Protein AF-A0A2D6LHR0-F1 (afdb_monomer_lite)

Secondary structure (DSSP, 8-state):
----EEEETTT--EE--SSGGG--SB-TTT--BT-EEEEPPHHHHHHHHHHHHHHHHHTT-

Foldseek 3Di:
DDQFKKAFQPPRDIDGDPDPVPDDQADPPPRHGPRIDTDDDPVNVVVVVVVVVVVVVVVVD

Radius of gyration: 16.55 Å; chains: 1; bounding box: 23×36×44 Å

Sequence (61 aa):
MESQGYQCNNCKYRFSPKSAEKVPKNCPYCNKPETLEQVKSAQDYLEEVSSDVQEREERQN

pLDDT: mean 77.81, std 14.06, range [49.84, 94.19]

Structure (mmCIF, N/CA/C/O backbone):
data_AF-A0A2D6LHR0-F1
#
_entry.id   AF-A0A2D6LHR0-F1
#
loop_
_atom_site.group_PDB
_atom_site.id
_atom_site.type_symbol
_atom_site.label_atom_id
_atom_site.label_alt_id
_atom_site.label_comp_id
_atom_site.label_asym_id
_atom_site.label_entity_id
_atom_site.label_seq_id
_atom_site.pdbx_PDB_ins_code
_atom_site.Cartn_x
_atom_site.Cartn_y
_atom_site.Cartn_z
_atom_site.occupancy
_atom_site.B_iso_or_equiv
_atom_site.auth_seq_id
_atom_site.auth_comp_id
_atom_site.auth_asym_id
_atom_site.auth_atom_id
_atom_site.pdbx_PDB_model_num
ATOM 1 N N . MET A 1 1 ? 15.088 1.591 10.339 1.00 49.84 1 MET A N 1
ATOM 2 C CA . MET A 1 1 ? 14.224 2.141 9.275 1.00 49.84 1 MET A CA 1
ATOM 3 C C . MET A 1 1 ? 13.065 1.187 9.104 1.00 49.84 1 MET A C 1
ATOM 5 O O . MET A 1 1 ? 13.229 0.140 8.487 1.00 49.84 1 MET A O 1
ATOM 9 N N . GLU A 1 2 ? 11.943 1.485 9.748 1.00 56.03 2 GLU A N 1
ATOM 10 C CA . GLU A 1 2 ? 10.730 0.686 9.598 1.00 56.03 2 GLU A CA 1
ATOM 11 C C . GLU A 1 2 ? 10.189 0.866 8.180 1.00 56.03 2 GLU A C 1
ATOM 13 O O . GLU A 1 2 ? 10.152 1.967 7.632 1.00 56.03 2 GLU A O 1
ATOM 18 N N . SER A 1 3 ? 9.875 -0.249 7.529 1.00 61.19 3 SER A N 1
ATOM 19 C CA . SER A 1 3 ? 9.371 -0.250 6.162 1.00 61.19 3 SER A CA 1
ATOM 20 C C . SER A 1 3 ? 7.919 0.220 6.185 1.00 61.19 3 SER A C 1
ATOM 22 O O . SER A 1 3 ? 7.043 -0.545 6.584 1.00 61.19 3 SER A O 1
ATOM 24 N N . GLN A 1 4 ? 7.658 1.464 5.774 1.00 72.31 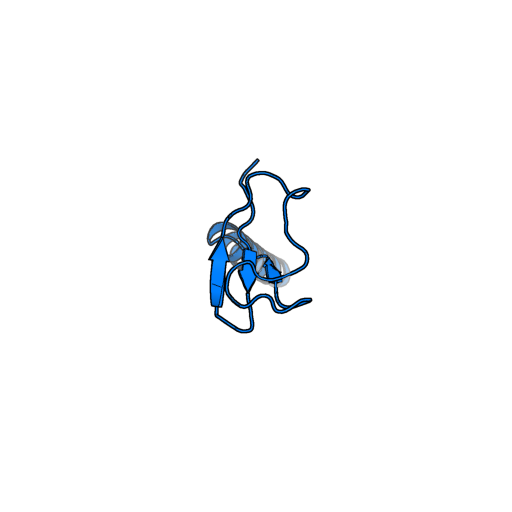4 GLN A N 1
ATOM 25 C CA . GLN A 1 4 ? 6.292 1.971 5.619 1.00 72.31 4 GLN A CA 1
ATOM 26 C C . GLN A 1 4 ? 5.500 1.037 4.689 1.00 72.31 4 GLN A C 1
ATOM 28 O O . GLN A 1 4 ? 5.945 0.704 3.585 1.00 72.31 4 GLN A O 1
ATOM 33 N N . GLY A 1 5 ? 4.350 0.558 5.167 1.00 86.62 5 GLY A N 1
ATOM 34 C CA . GLY A 1 5 ? 3.468 -0.315 4.398 1.00 86.62 5 GLY A CA 1
ATOM 35 C C . GLY A 1 5 ? 2.761 0.459 3.289 1.00 86.62 5 GLY A C 1
ATOM 36 O O . GLY A 1 5 ? 2.496 1.647 3.428 1.00 86.62 5 GLY A O 1
ATOM 37 N N . TYR A 1 6 ? 2.425 -0.214 2.193 1.00 90.56 6 TYR A N 1
ATOM 38 C CA . TYR A 1 6 ? 1.624 0.335 1.101 1.00 90.56 6 TYR A CA 1
ATOM 39 C C . TYR A 1 6 ? 0.342 -0.480 0.926 1.00 90.56 6 TYR A C 1
ATOM 41 O O . TYR A 1 6 ? 0.335 -1.703 1.090 1.00 90.56 6 TYR A O 1
ATOM 49 N N . GLN A 1 7 ? -0.747 0.191 0.562 1.00 92.12 7 GLN A N 1
ATOM 50 C CA . GLN A 1 7 ? -2.045 -0.408 0.282 1.00 92.12 7 GLN A CA 1
ATOM 51 C C . GLN A 1 7 ? -2.577 0.071 -1.065 1.00 92.12 7 GLN A C 1
ATOM 53 O O . GLN A 1 7 ? -2.586 1.259 -1.361 1.00 92.12 7 GLN A O 1
ATOM 58 N N . CYS A 1 8 ? -3.099 -0.854 -1.866 1.00 93.69 8 CYS A N 1
ATOM 59 C CA . CYS A 1 8 ? -3.872 -0.503 -3.048 1.00 93.69 8 CYS A CA 1
ATOM 60 C C . CYS A 1 8 ? -5.294 -0.074 -2.672 1.00 93.69 8 CYS A C 1
ATOM 62 O O . CYS A 1 8 ? -6.038 -0.848 -2.077 1.00 93.69 8 CYS A O 1
ATOM 64 N N . ASN A 1 9 ? -5.740 1.102 -3.096 1.00 93.88 9 ASN A N 1
ATOM 65 C CA . ASN A 1 9 ? -7.095 1.575 -2.842 1.00 93.88 9 ASN A CA 1
ATOM 66 C C . ASN A 1 9 ? -8.188 0.879 -3.643 1.00 93.88 9 ASN A C 1
ATOM 68 O O . ASN A 1 9 ? -9.329 0.853 -3.180 1.00 93.88 9 ASN A O 1
ATOM 72 N N . ASN A 1 10 ? -7.840 0.282 -4.783 1.00 94.06 10 ASN A N 1
ATOM 73 C CA . ASN A 1 10 ? -8.783 -0.424 -5.645 1.00 94.06 10 ASN A CA 1
ATOM 74 C C . ASN A 1 10 ? -9.065 -1.857 -5.166 1.00 94.06 10 ASN A C 1
ATOM 76 O O . ASN A 1 10 ? -10.222 -2.236 -5.049 1.00 94.06 10 ASN A O 1
ATOM 80 N N . CYS A 1 11 ? -8.030 -2.660 -4.886 1.00 93.94 11 CYS A N 1
ATOM 81 C CA . CYS A 1 11 ? -8.198 -4.061 -4.462 1.00 93.94 11 CYS A CA 1
ATOM 82 C C . CYS A 1 11 ? -7.903 -4.314 -2.976 1.00 93.94 11 CYS A C 1
ATOM 84 O O . CYS A 1 11 ? -7.995 -5.452 -2.529 1.00 93.94 11 CYS A O 1
ATOM 86 N N . LYS A 1 12 ? -7.507 -3.282 -2.219 1.00 93.00 12 LYS A N 1
ATOM 87 C CA . LYS A 1 12 ? -7.151 -3.353 -0.788 1.00 93.00 12 LYS A CA 1
ATOM 88 C C . LYS A 1 12 ? -5.961 -4.260 -0.450 1.00 93.00 12 LYS A C 1
ATOM 90 O O . LYS A 1 12 ? -5.689 -4.495 0.723 1.00 93.00 12 LYS A O 1
ATOM 95 N N . TYR A 1 13 ? -5.197 -4.705 -1.451 1.00 91.81 13 TYR A N 1
ATOM 96 C CA . TYR A 1 13 ? -3.962 -5.464 -1.244 1.00 91.81 13 TYR A CA 1
ATOM 97 C C . TYR A 1 13 ? -2.916 -4.628 -0.491 1.00 91.81 13 TYR A C 1
ATOM 99 O O . TYR A 1 13 ? -2.645 -3.493 -0.890 1.00 91.81 13 TYR A O 1
ATOM 107 N N 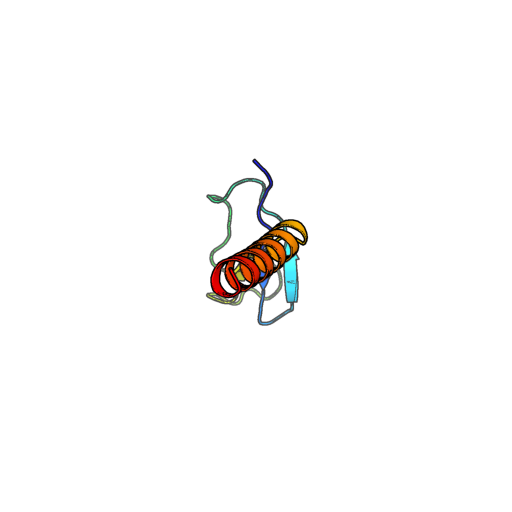. ARG A 1 14 ? -2.324 -5.198 0.566 1.00 90.12 14 ARG A N 1
ATOM 108 C CA . ARG A 1 14 ? -1.299 -4.571 1.414 1.00 90.12 14 ARG A CA 1
ATOM 109 C C . ARG A 1 14 ? 0.042 -5.277 1.256 1.00 90.12 14 ARG A C 1
ATOM 111 O O . ARG A 1 14 ? 0.088 -6.504 1.248 1.00 90.12 14 ARG A O 1
ATOM 118 N N . PHE A 1 15 ? 1.126 -4.514 1.174 1.00 88.94 15 PHE A N 1
ATOM 119 C CA . PHE A 1 15 ? 2.487 -5.046 1.143 1.00 88.94 15 PHE A CA 1
ATOM 120 C C . PHE A 1 15 ? 3.479 -4.049 1.742 1.00 88.94 15 PHE A C 1
ATOM 122 O O . PHE A 1 15 ? 3.259 -2.843 1.698 1.00 88.94 15 PHE A O 1
ATOM 129 N N . SER A 1 16 ? 4.595 -4.554 2.262 1.00 87.56 16 SER A N 1
ATOM 130 C CA . SER A 1 16 ? 5.662 -3.730 2.836 1.00 87.56 16 SER A CA 1
ATOM 131 C C . SER A 1 16 ? 6.933 -3.895 2.002 1.00 87.56 16 SER A C 1
ATOM 133 O O . SER A 1 16 ? 7.599 -4.931 2.095 1.00 87.56 16 SER A O 1
ATOM 135 N N . PRO A 1 17 ? 7.269 -2.930 1.130 1.00 83.00 17 PRO A N 1
ATOM 136 C CA . PRO A 1 17 ? 8.485 -2.993 0.337 1.00 83.00 17 PRO A CA 1
ATOM 137 C C . PRO A 1 17 ? 9.707 -2.814 1.242 1.00 83.00 17 PRO A C 1
ATOM 139 O O . PRO A 1 17 ? 9.734 -1.949 2.109 1.00 83.00 17 PRO 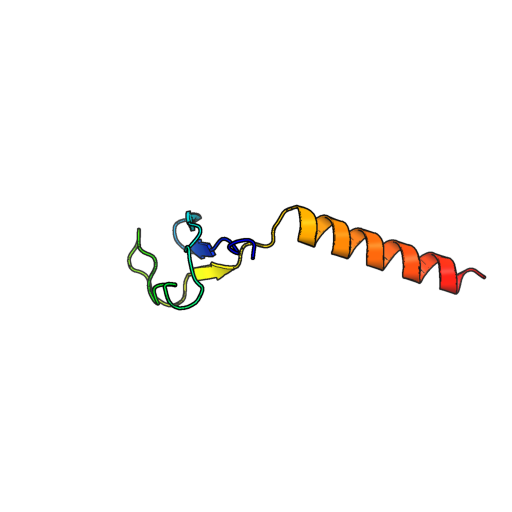A O 1
ATOM 142 N N . LYS A 1 18 ? 10.76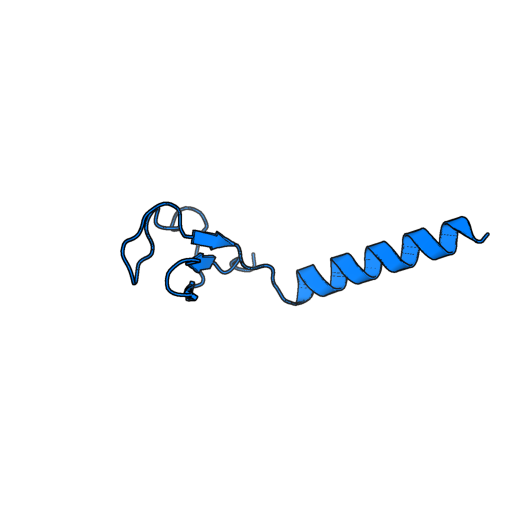0 -3.608 1.010 1.00 79.31 18 LYS A N 1
ATOM 143 C CA . LYS A 1 18 ? 12.009 -3.537 1.797 1.00 79.31 18 LYS A CA 1
ATOM 144 C C . LYS A 1 18 ? 12.757 -2.203 1.640 1.00 79.31 18 LYS A C 1
ATOM 146 O O . LYS A 1 18 ? 13.655 -1.911 2.424 1.00 79.31 18 LYS A O 1
ATOM 151 N N . SER A 1 19 ? 12.444 -1.429 0.600 1.00 75.75 19 SER A N 1
ATOM 152 C CA . SER A 1 19 ? 13.075 -0.143 0.281 1.00 75.75 19 SER A CA 1
ATOM 153 C C . SER A 1 19 ? 12.102 0.719 -0.528 1.00 75.75 19 SER A C 1
ATOM 155 O O . SER A 1 19 ? 11.392 0.184 -1.383 1.00 75.75 19 SER A O 1
ATOM 157 N N . ALA A 1 20 ? 12.094 2.036 -0.300 1.00 71.81 20 ALA A N 1
ATOM 158 C CA . ALA A 1 20 ? 11.206 2.977 -0.994 1.00 71.81 20 ALA A CA 1
ATOM 159 C C . ALA A 1 20 ? 11.420 2.994 -2.522 1.00 71.81 20 ALA A C 1
ATOM 161 O O . ALA A 1 20 ? 10.467 3.112 -3.284 1.00 71.81 20 ALA A O 1
ATOM 162 N N . GLU A 1 21 ? 12.649 2.761 -2.986 1.00 74.88 21 GLU A N 1
ATOM 163 C CA . GLU A 1 21 ? 12.992 2.671 -4.415 1.00 74.88 21 GLU A CA 1
ATOM 164 C C . GLU A 1 21 ? 12.362 1.458 -5.125 1.00 74.88 21 GLU A C 1
ATOM 166 O O . GLU A 1 21 ? 12.335 1.392 -6.351 1.00 74.88 21 GLU A O 1
ATOM 171 N N . LYS A 1 22 ? 11.850 0.481 -4.363 1.00 78.44 22 LYS A N 1
ATOM 172 C CA . LYS A 1 22 ? 11.230 -0.746 -4.888 1.00 78.44 22 LYS A CA 1
ATOM 173 C C . LYS A 1 22 ? 9.705 -0.702 -4.886 1.00 78.44 22 LYS A C 1
ATOM 175 O O . LYS A 1 22 ? 9.075 -1.738 -5.100 1.00 78.44 22 LYS A O 1
ATOM 180 N N . VAL A 1 23 ? 9.100 0.455 -4.625 1.00 84.38 23 VAL A N 1
ATOM 181 C CA . VAL A 1 23 ? 7.646 0.609 -4.705 1.00 84.38 23 VAL A CA 1
ATOM 182 C C . VAL A 1 23 ? 7.244 0.576 -6.186 1.00 84.38 23 VAL A C 1
ATOM 184 O O . VAL A 1 23 ? 7.670 1.440 -6.955 1.00 84.38 23 VAL A O 1
ATOM 187 N N 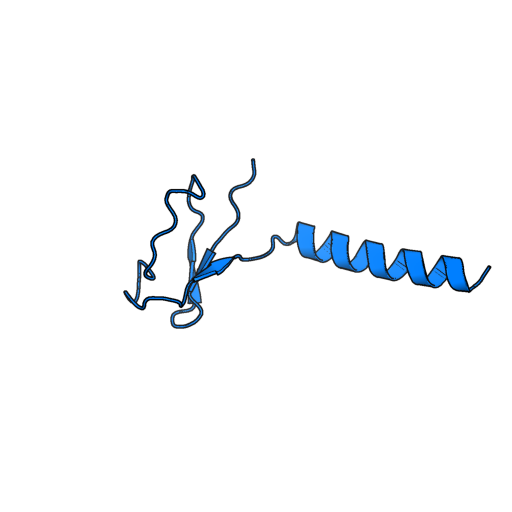. PRO A 1 24 ? 6.456 -0.418 -6.632 1.00 86.88 24 PRO A N 1
ATOM 188 C CA . PRO A 1 24 ? 6.006 -0.466 -8.016 1.00 86.88 24 PRO A CA 1
ATOM 189 C C . PRO A 1 24 ? 5.041 0.694 -8.299 1.00 86.88 24 PRO A C 1
ATOM 191 O O . PRO A 1 24 ? 4.276 1.093 -7.429 1.00 86.88 24 PRO A O 1
ATOM 194 N N . LYS A 1 25 ? 5.026 1.211 -9.535 1.00 88.31 25 LYS A N 1
ATOM 195 C CA . LYS A 1 25 ? 4.047 2.237 -9.963 1.00 88.31 25 LYS A CA 1
ATOM 196 C C . LYS A 1 25 ? 2.614 1.693 -10.037 1.00 88.31 25 LYS A C 1
ATOM 198 O O . LYS A 1 25 ? 1.645 2.446 -9.949 1.00 88.31 25 LYS A O 1
ATOM 203 N N . ASN A 1 26 ? 2.495 0.377 -10.196 1.00 91.88 26 ASN A N 1
ATOM 204 C CA . ASN A 1 26 ? 1.239 -0.335 -10.369 1.00 91.88 26 ASN A CA 1
ATOM 205 C C . ASN A 1 26 ? 1.024 -1.289 -9.200 1.00 91.88 26 ASN A C 1
ATOM 207 O O . ASN A 1 26 ? 1.974 -1.872 -8.672 1.00 91.88 26 ASN A O 1
ATOM 211 N N . CYS A 1 27 ? -0.236 -1.504 -8.827 1.00 92.25 27 CYS A N 1
ATOM 212 C CA . CYS A 1 27 ? -0.563 -2.510 -7.829 1.00 92.25 27 CYS A CA 1
ATOM 213 C C . CYS A 1 27 ? -0.105 -3.906 -8.300 1.00 92.25 27 CYS A C 1
ATOM 215 O O . CYS A 1 27 ? -0.564 -4.355 -9.348 1.00 92.25 27 CYS A O 1
ATOM 217 N N . PRO A 1 28 ? 0.702 -4.649 -7.524 1.00 91.19 28 PRO A N 1
ATOM 218 C CA . PRO A 1 28 ? 1.191 -5.970 -7.932 1.00 91.19 28 PRO A CA 1
ATOM 219 C C . PRO A 1 28 ? 0.086 -7.035 -8.034 1.00 91.19 28 PRO A C 1
ATOM 221 O O . PRO A 1 28 ? 0.307 -8.088 -8.617 1.00 91.19 28 PRO A O 1
ATOM 224 N N . TYR A 1 29 ? -1.099 -6.771 -7.472 1.00 93.44 29 TYR A N 1
ATOM 225 C CA . TYR A 1 29 ? -2.226 -7.702 -7.479 1.00 93.44 29 TYR A CA 1
ATOM 226 C C . TYR A 1 29 ? -3.236 -7.413 -8.598 1.00 93.44 29 TYR A C 1
ATOM 228 O O . TYR A 1 29 ? -3.596 -8.305 -9.355 1.00 93.44 29 TYR A O 1
ATOM 236 N N . CYS A 1 30 ? -3.701 -6.163 -8.718 1.00 94.19 30 CYS A N 1
ATOM 237 C CA . CYS A 1 30 ? -4.719 -5.785 -9.711 1.00 94.19 30 CYS A CA 1
ATOM 238 C C . CYS A 1 30 ? -4.162 -5.030 -10.927 1.00 94.19 30 CYS A C 1
ATOM 240 O O . CYS A 1 30 ? -4.930 -4.621 -11.793 1.00 94.19 30 CYS A O 1
ATOM 242 N N . ASN A 1 31 ? -2.845 -4.807 -10.968 1.00 93.50 31 ASN A N 1
ATOM 243 C CA . ASN A 1 31 ? -2.100 -4.102 -12.014 1.00 93.50 31 ASN A CA 1
ATOM 244 C C . ASN A 1 31 ? -2.584 -2.675 -12.335 1.00 93.50 31 ASN A C 1
ATOM 246 O O . ASN A 1 31 ? -2.169 -2.082 -13.331 1.00 93.50 31 ASN A O 1
ATOM 250 N N . LYS A 1 32 ? -3.438 -2.090 -11.483 1.00 92.31 32 LYS A N 1
ATOM 251 C CA . LYS A 1 32 ? -3.902 -0.714 -11.661 1.00 92.31 32 LYS A CA 1
ATOM 252 C C . LYS A 1 32 ? -2.806 0.286 -11.266 1.00 92.31 32 LYS A C 1
ATOM 254 O O . LYS A 1 32 ? -2.285 0.178 -10.147 1.00 92.31 32 LYS A O 1
ATOM 259 N N . PRO A 1 33 ? -2.464 1.246 -12.141 1.00 93.00 33 PRO A N 1
ATOM 260 C CA . PRO A 1 33 ? -1.568 2.348 -11.802 1.00 93.00 33 PRO A CA 1
ATOM 261 C C . PRO A 1 33 ? -2.251 3.312 -10.826 1.00 93.00 33 PRO A C 1
ATOM 263 O O . PRO A 1 33 ? -3.472 3.281 -10.696 1.00 93.00 33 PRO A O 1
ATOM 266 N N . GLU A 1 34 ? -1.467 4.135 -10.126 1.00 89.56 34 GLU A N 1
ATOM 267 C CA . GLU A 1 34 ? -1.974 5.262 -9.310 1.00 89.56 34 GLU A CA 1
ATOM 268 C C . GLU A 1 34 ? -2.986 4.862 -8.221 1.00 89.56 34 GLU A C 1
ATOM 270 O O . GLU A 1 34 ? -3.833 5.642 -7.801 1.00 89.56 34 GLU A O 1
ATOM 275 N N . THR A 1 35 ? -2.909 3.618 -7.745 1.00 93.25 35 THR A N 1
ATOM 276 C CA . THR A 1 35 ? -3.799 3.111 -6.690 1.00 93.25 35 THR A CA 1
ATOM 277 C C . THR A 1 35 ? -3.092 2.860 -5.367 1.00 93.25 35 THR A C 1
ATOM 279 O O . THR A 1 35 ? -3.753 2.455 -4.419 1.00 93.25 35 THR A O 1
ATOM 282 N N . LEU A 1 36 ? -1.771 3.018 -5.293 1.00 91.56 36 LEU A N 1
ATOM 283 C CA . LEU A 1 36 ? -0.980 2.669 -4.116 1.00 91.56 36 LEU A CA 1
ATOM 284 C C . LEU A 1 36 ? -0.827 3.863 -3.175 1.00 91.56 36 LEU A C 1
ATOM 286 O O . LEU A 1 36 ? -0.337 4.908 -3.585 1.00 91.56 36 LEU A O 1
ATOM 290 N N . GLU A 1 37 ? -1.182 3.669 -1.909 1.00 91.31 37 GLU A N 1
ATOM 291 C CA . GLU A 1 37 ? -1.060 4.662 -0.841 1.00 91.31 37 GLU A CA 1
ATOM 292 C C . GLU A 1 37 ? -0.230 4.125 0.320 1.00 91.31 37 GLU A C 1
ATOM 294 O O . GLU A 1 37 ? -0.249 2.923 0.595 1.00 91.31 37 GLU A O 1
ATOM 299 N N . GLN A 1 38 ? 0.484 5.009 1.016 1.00 89.12 38 GLN A N 1
ATOM 300 C CA . GLN A 1 38 ? 1.185 4.648 2.245 1.00 89.12 38 GLN A CA 1
ATOM 301 C C . GLN A 1 38 ? 0.188 4.429 3.380 1.00 89.12 38 GLN A C 1
ATOM 303 O O . GLN A 1 38 ? -0.708 5.235 3.622 1.00 89.12 38 GLN A O 1
ATOM 308 N N . VAL A 1 39 ? 0.368 3.326 4.092 1.00 86.88 39 VAL A N 1
ATOM 309 C CA . VAL A 1 39 ? -0.394 3.000 5.290 1.00 86.88 39 VAL A CA 1
ATOM 310 C C . VAL A 1 39 ? 0.379 3.549 6.477 1.00 86.88 39 VAL A C 1
ATOM 312 O O . VAL A 1 39 ? 1.502 3.111 6.733 1.00 86.88 39 VAL A O 1
ATOM 315 N N . LYS A 1 40 ? -0.234 4.491 7.199 1.00 78.12 40 LYS A N 1
ATOM 316 C CA . LYS A 1 40 ? 0.278 4.953 8.491 1.00 78.12 40 LYS A CA 1
ATOM 317 C C . LYS A 1 40 ? 0.360 3.774 9.455 1.00 78.12 40 LYS A C 1
ATOM 319 O O . LYS A 1 40 ? -0.538 2.924 9.485 1.00 78.12 40 LYS A O 1
ATOM 324 N N . SER A 1 41 ? 1.442 3.697 10.217 1.00 73.94 41 SER A N 1
ATOM 325 C CA . SER A 1 41 ? 1.562 2.677 11.249 1.00 73.94 41 SER A CA 1
ATOM 326 C C . SER A 1 41 ? 0.604 2.992 12.404 1.00 73.94 41 SER A C 1
ATOM 328 O O . SER A 1 41 ? 0.167 4.127 12.577 1.00 73.94 41 SER A O 1
ATOM 330 N N . ALA A 1 42 ? 0.256 1.990 13.216 1.00 69.94 42 ALA A N 1
ATOM 331 C CA . ALA A 1 42 ? -0.561 2.220 14.412 1.00 69.94 42 ALA A CA 1
ATOM 332 C C . ALA A 1 42 ? 0.091 3.229 15.380 1.00 69.94 42 ALA A C 1
ATOM 334 O O . ALA A 1 42 ? -0.616 3.905 16.117 1.00 69.94 42 ALA A O 1
ATOM 335 N N . GLN A 1 43 ? 1.423 3.333 15.354 1.00 68.12 43 GLN A N 1
ATOM 336 C CA . GLN A 1 43 ? 2.198 4.274 16.161 1.00 68.12 43 GLN A CA 1
ATOM 337 C C . GLN A 1 43 ? 2.019 5.713 15.662 1.00 68.12 43 GLN A C 1
ATOM 339 O O . GLN A 1 43 ? 1.710 6.571 16.483 1.00 68.12 43 GLN A O 1
ATOM 344 N N . ASP A 1 44 ? 2.045 5.946 14.342 1.00 67.50 44 ASP A N 1
ATOM 345 C CA . ASP A 1 44 ? 1.749 7.267 13.755 1.00 67.50 44 ASP A CA 1
ATOM 346 C C . ASP A 1 44 ? 0.372 7.794 14.211 1.00 67.50 44 ASP A C 1
ATOM 348 O O . ASP A 1 44 ? 0.211 8.971 14.520 1.00 67.50 44 ASP A O 1
ATOM 352 N N . TYR A 1 45 ? -0.638 6.918 14.304 1.00 69.88 45 TYR A N 1
ATOM 353 C CA . TYR A 1 45 ? -1.968 7.317 14.784 1.00 69.88 45 TYR A CA 1
ATOM 354 C C . TYR A 1 45 ? -1.978 7.723 16.267 1.00 69.88 45 TYR A C 1
ATOM 356 O O . TYR A 1 45 ? -2.761 8.586 16.656 1.00 69.88 45 TYR A O 1
ATOM 364 N N . LEU A 1 46 ? -1.144 7.103 17.107 1.00 70.31 46 LEU A N 1
ATOM 365 C CA . LEU A 1 46 ? -1.070 7.421 18.537 1.00 70.31 46 LEU A CA 1
ATOM 366 C C . LEU A 1 46 ? -0.334 8.744 18.790 1.00 70.31 46 LEU A C 1
ATOM 368 O O . LEU A 1 46 ? -0.709 9.491 19.697 1.00 70.31 46 LEU A O 1
ATOM 372 N N . GLU A 1 47 ? 0.679 9.052 17.982 1.00 68.88 47 GLU A N 1
ATOM 373 C CA . GLU A 1 47 ? 1.414 10.319 18.053 1.00 68.88 47 GLU A CA 1
ATOM 374 C C . GLU A 1 47 ? 0.539 11.510 17.634 1.00 68.88 47 GLU A C 1
ATOM 376 O O . GLU A 1 47 ? 0.546 12.542 18.310 1.00 68.88 47 GLU A O 1
ATOM 381 N N . GLU A 1 48 ? -0.294 11.360 16.598 1.00 61.38 48 GLU A N 1
ATOM 382 C CA . GLU A 1 48 ? -1.246 12.408 16.190 1.00 61.38 48 GLU A CA 1
ATOM 383 C C . GLU A 1 48 ? -2.241 12.744 17.311 1.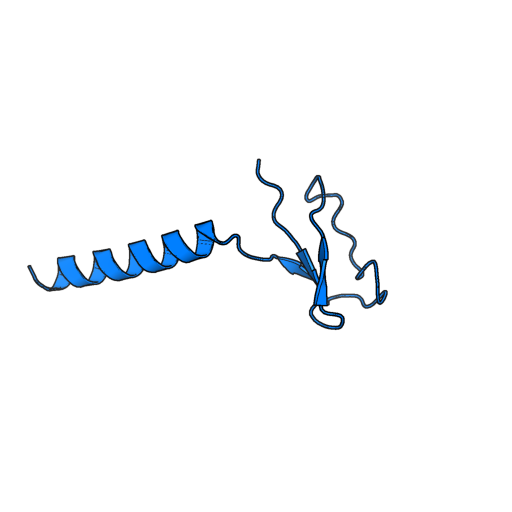00 61.38 48 GLU A C 1
ATOM 385 O O . GLU A 1 48 ? -2.477 13.913 17.609 1.00 61.38 48 GLU A O 1
ATOM 390 N N . VAL A 1 49 ? -2.771 11.729 18.000 1.00 68.00 49 VAL A N 1
ATOM 391 C CA . VAL A 1 49 ? -3.713 11.931 19.114 1.00 68.00 49 VAL A CA 1
ATOM 392 C C . VAL A 1 49 ? -3.037 12.575 20.325 1.00 68.00 49 VAL A C 1
ATOM 394 O O . VAL A 1 49 ? -3.638 13.416 20.987 1.00 68.00 49 VAL A O 1
ATOM 397 N N . SER A 1 50 ? -1.791 12.203 20.617 1.00 64.75 50 SER A N 1
ATOM 398 C CA . SER A 1 50 ? -1.059 12.745 21.770 1.00 64.75 50 SER A CA 1
ATOM 399 C C . SER A 1 50 ? -0.748 14.236 21.596 1.00 64.75 50 SER A C 1
ATOM 401 O O . SER A 1 50 ? -0.812 15.000 22.557 1.00 64.75 50 SER A O 1
ATOM 403 N N . SER A 1 51 ? -0.485 14.659 20.358 1.00 59.31 51 SER A N 1
ATOM 404 C CA . SER A 1 51 ? -0.188 16.053 20.010 1.00 59.31 51 SER A CA 1
ATOM 405 C C . SER A 1 51 ? -1.416 16.964 20.169 1.00 59.31 51 SER A C 1
ATOM 407 O O . SER A 1 51 ? -1.323 18.041 20.754 1.00 59.31 51 SER A O 1
ATOM 409 N N . ASP A 1 52 ? -2.590 16.500 19.725 1.00 59.19 52 ASP A N 1
ATOM 410 C CA . ASP A 1 52 ? -3.854 17.258 19.775 1.00 59.19 52 ASP A CA 1
ATOM 411 C C . ASP A 1 52 ? -4.359 17.485 21.216 1.00 59.19 52 ASP A C 1
ATOM 413 O O . ASP A 1 52 ? -5.035 18.474 21.513 1.00 59.19 52 ASP A O 1
ATOM 417 N N . VAL A 1 53 ? -4.032 16.567 22.134 1.00 61.44 53 VAL A N 1
ATOM 418 C CA . VAL A 1 53 ? -4.391 16.679 23.558 1.00 61.44 53 VAL A CA 1
ATOM 419 C C . VAL A 1 53 ? -3.542 17.743 24.258 1.00 61.44 53 VAL A C 1
ATOM 421 O O . VAL A 1 53 ? -4.086 18.539 25.023 1.00 61.44 53 VAL A O 1
ATOM 424 N N . GLN A 1 54 ? -2.245 17.813 23.954 1.00 58.56 54 GLN A N 1
ATOM 425 C CA . GLN A 1 54 ? -1.310 18.723 24.618 1.00 58.56 54 GLN A CA 1
ATOM 426 C C . GLN A 1 54 ? -1.586 20.204 24.285 1.00 58.56 54 GLN A C 1
ATOM 428 O O . GLN A 1 54 ? -1.566 21.052 25.175 1.00 58.56 54 GLN A O 1
ATOM 433 N N . GLU A 1 55 ? -1.959 20.526 23.040 1.00 58.47 55 GLU A N 1
ATOM 434 C CA . GLU A 1 55 ? -2.293 21.906 22.637 1.00 58.47 55 GLU A CA 1
ATOM 435 C C . GLU A 1 55 ? -3.575 22.457 23.290 1.00 58.47 55 GLU A C 1
ATOM 437 O O . GLU A 1 55 ? -3.769 23.676 23.373 1.00 58.47 55 GLU A O 1
ATOM 442 N N . ARG A 1 56 ? -4.490 21.588 23.741 1.00 59.03 56 ARG A N 1
ATOM 443 C CA . ARG A 1 56 ? -5.727 22.026 24.408 1.00 59.03 56 ARG A CA 1
ATOM 444 C C . ARG A 1 56 ? -5.507 22.407 25.868 1.00 59.03 56 ARG A C 1
ATOM 446 O O . ARG A 1 56 ? -6.206 23.300 26.344 1.00 59.03 56 ARG A O 1
ATOM 453 N N . GLU A 1 57 ? -4.559 21.775 26.555 1.00 58.84 57 GLU A N 1
ATOM 454 C CA . GLU A 1 57 ? -4.241 22.089 27.954 1.00 58.84 57 GLU A CA 1
ATOM 455 C C . GLU A 1 57 ? -3.509 23.433 28.085 1.00 58.84 57 GLU A C 1
ATOM 457 O O . GLU A 1 57 ? -3.816 24.214 28.983 1.00 58.84 57 GLU A O 1
ATOM 462 N N . GLU A 1 58 ? -2.631 23.776 27.138 1.00 59.03 58 GLU A N 1
ATOM 463 C CA . GLU A 1 58 ? -1.893 25.050 27.158 1.00 59.03 58 GLU A CA 1
ATOM 464 C C . GLU A 1 58 ? -2.780 26.286 26.937 1.00 59.03 58 GLU A C 1
ATOM 466 O O . GLU A 1 58 ? -2.431 27.378 27.372 1.00 59.03 58 GLU A O 1
ATOM 471 N N . ARG A 1 59 ? -3.951 26.142 26.300 1.00 60.84 59 ARG A N 1
ATOM 472 C CA . ARG A 1 59 ? -4.917 27.248 26.131 1.00 60.84 59 ARG A CA 1
ATOM 473 C C . ARG A 1 59 ? -5.816 27.474 27.348 1.00 60.84 59 ARG A C 1
ATOM 475 O O . ARG A 1 59 ? -6.619 28.407 27.331 1.00 60.84 59 ARG A O 1
ATOM 482 N N . GLN A 1 60 ? -5.746 26.602 28.354 1.00 57.72 60 GLN A N 1
ATOM 483 C CA . GLN A 1 60 ? -6.549 26.694 29.577 1.00 57.72 60 GLN A CA 1
ATOM 484 C C . GLN A 1 60 ? -5.755 27.184 30.798 1.00 57.72 60 GLN A C 1
ATOM 486 O O . GLN A 1 60 ? -6.340 27.297 31.877 1.00 57.72 60 GLN A O 1
ATOM 491 N N . ASN A 1 61 ? -4.470 27.514 30.631 1.00 51.44 61 ASN A N 1
ATOM 492 C CA . ASN A 1 61 ? -3.617 28.146 31.642 1.00 51.44 61 ASN A CA 1
ATOM 493 C C . ASN A 1 61 ? -3.188 29.555 31.207 1.00 51.44 61 ASN A C 1
ATOM 495 O O . ASN A 1 61 ? -2.802 30.344 32.098 1.00 51.44 61 ASN A O 1
#